Protein AF-A0A2S2QLK6-F1 (afdb_monomer)

Foldseek 3Di:
DDDDDDDDDDPDDADLVNVLVVVLVVVQVCCVVVPVDVDRLVVLVVVLVVVVVVVVVPPPDDDPDPVCVVVVVVSVVSVVVSVVSVVVSVVSSVVSVVVCCVVVPDPD

Solvent-accessible surface area (backbone atoms only — not comparable to full-atom values): 6561 Å² total; per-residue (Å²): 133,84,82,82,83,83,87,83,88,74,94,66,91,77,47,51,67,55,51,34,50,50,53,47,51,52,50,47,48,49,41,32,77,69,61,77,37,98,54,53,57,74,60,52,51,50,51,51,52,52,51,52,54,56,55,68,68,50,84,77,70,93,83,67,69,76,70,41,60,59,52,52,56,54,50,48,53,54,48,53,53,51,51,51,52,50,52,52,49,51,52,47,40,52,50,39,46,52,52,46,45,69,78,64,49,77,89,123

pLDDT: mean 79.44, std 13.55, range [40.69, 93.0]

Nearest PDB structures (foldseek):
  6u28-assembly2_D  TM=4.551E-01  e=8.017E+00  Homo sapiens

Sequence (108 aa):
MAVCDVCVHLSDIMTPQSFSSLVTTLIKYLVYEKQLIPYPYDRLKLYVKKYNELNLEKNQCDQKIKYRLASDKYFKKVSEAINSLETVFQVIIIHFIYLFQIFYGTIT

Radius of gyration: 19.68 Å; Cα contacts (8 Å, |Δi|>4): 36; chains: 1; bounding box: 37×46×54 Å

Structure (mmCIF, N/CA/C/O backbone):
data_AF-A0A2S2QLK6-F1
#
_entry.id   AF-A0A2S2QLK6-F1
#
loop_
_atom_site.group_PDB
_atom_site.id
_atom_site.type_symbol
_atom_site.label_atom_id
_atom_site.label_alt_id
_atom_site.label_comp_id
_atom_site.label_asym_id
_atom_site.label_entity_id
_atom_site.label_seq_id
_atom_site.pdbx_PDB_ins_code
_atom_site.Cartn_x
_atom_site.Cartn_y
_atom_site.Cartn_z
_atom_site.occupancy
_atom_site.B_iso_or_equiv
_atom_site.auth_seq_id
_atom_site.auth_comp_id
_atom_site.auth_asym_id
_atom_site.auth_atom_id
_atom_site.pdbx_PDB_model_num
ATOM 1 N N . MET A 1 1 ? 9.587 -28.078 -4.466 1.00 46.75 1 MET A N 1
ATOM 2 C CA . MET A 1 1 ? 8.573 -27.008 -4.588 1.00 46.75 1 MET A CA 1
ATOM 3 C C . MET A 1 1 ? 8.486 -26.652 -6.058 1.00 46.75 1 MET A C 1
ATOM 5 O O . MET A 1 1 ? 9.523 -26.343 -6.627 1.00 46.75 1 MET A O 1
ATOM 9 N N . ALA A 1 2 ? 7.319 -26.796 -6.688 1.00 56.53 2 ALA A N 1
ATOM 10 C CA . ALA A 1 2 ? 7.149 -26.410 -8.087 1.00 56.53 2 ALA A CA 1
ATOM 11 C C . ALA A 1 2 ? 7.200 -24.880 -8.186 1.00 56.53 2 ALA A C 1
ATOM 13 O O . ALA A 1 2 ? 6.495 -24.193 -7.445 1.00 56.53 2 ALA A O 1
ATOM 14 N N . VAL A 1 3 ? 8.072 -24.362 -9.047 1.00 62.72 3 VAL A N 1
ATOM 15 C CA . VAL A 1 3 ? 8.106 -22.939 -9.384 1.00 62.72 3 VAL A CA 1
ATOM 16 C C . VAL A 1 3 ? 6.859 -22.670 -10.221 1.00 62.72 3 VAL A C 1
ATOM 18 O O . VAL A 1 3 ? 6.657 -23.304 -11.253 1.00 62.72 3 VAL A O 1
ATOM 21 N N . CYS A 1 4 ? 5.969 -21.820 -9.715 1.00 72.62 4 CYS A N 1
ATOM 22 C CA . CYS A 1 4 ? 4.756 -21.434 -10.423 1.00 72.62 4 CYS A CA 1
ATOM 23 C C . CYS A 1 4 ? 5.053 -20.110 -11.127 1.00 72.62 4 CYS A C 1
ATOM 25 O O . CYS A 1 4 ? 4.911 -19.042 -10.529 1.00 72.62 4 CYS A O 1
ATOM 27 N N . ASP A 1 5 ? 5.553 -20.195 -12.358 1.00 83.12 5 ASP A N 1
ATOM 28 C CA . ASP A 1 5 ? 5.862 -19.015 -13.157 1.00 83.12 5 ASP A CA 1
ATOM 29 C C . ASP A 1 5 ? 4.570 -18.423 -13.723 1.00 83.12 5 ASP A C 1
ATOM 31 O O . ASP A 1 5 ? 3.833 -19.069 -14.470 1.00 83.12 5 ASP A O 1
ATOM 35 N N . VAL A 1 6 ? 4.289 -17.173 -13.356 1.00 80.81 6 VAL A N 1
ATOM 36 C CA . VAL A 1 6 ? 3.167 -16.399 -13.894 1.00 80.81 6 VAL A CA 1
ATOM 37 C C . VAL A 1 6 ? 3.734 -15.387 -14.882 1.00 80.81 6 VAL A C 1
ATOM 39 O O . VAL A 1 6 ? 4.371 -14.413 -14.484 1.00 80.81 6 VAL A O 1
ATOM 42 N N . CYS A 1 7 ? 3.517 -15.621 -16.177 1.00 83.56 7 CYS A N 1
ATOM 43 C CA . CYS A 1 7 ? 3.943 -14.705 -17.231 1.00 83.56 7 CYS A CA 1
ATOM 44 C C . CYS A 1 7 ? 2.796 -13.756 -17.598 1.00 83.56 7 CYS A C 1
ATOM 46 O O . CYS A 1 7 ? 1.690 -14.201 -17.904 1.00 83.56 7 CYS A O 1
ATOM 48 N N . VAL A 1 8 ? 3.059 -12.448 -17.571 1.00 81.81 8 VAL A N 1
ATOM 49 C CA . VAL A 1 8 ? 2.099 -11.412 -17.973 1.00 81.81 8 VAL A CA 1
ATOM 50 C C . VAL A 1 8 ? 2.671 -10.679 -19.178 1.00 81.81 8 VAL A C 1
ATOM 52 O O . VAL A 1 8 ? 3.746 -10.087 -19.098 1.00 81.81 8 VAL A O 1
ATOM 55 N N . HIS A 1 9 ? 1.957 -10.725 -20.300 1.00 84.25 9 HIS A N 1
ATOM 56 C CA . HIS A 1 9 ? 2.292 -9.951 -21.490 1.00 84.25 9 HIS A CA 1
ATOM 57 C C . HIS A 1 9 ? 1.507 -8.648 -21.494 1.00 84.25 9 HIS A C 1
ATOM 59 O O . HIS A 1 9 ? 0.292 -8.637 -21.307 1.00 84.25 9 HIS A O 1
ATOM 65 N N . LEU A 1 10 ? 2.229 -7.550 -21.685 1.00 80.81 10 LEU A N 1
ATOM 66 C CA . LEU A 1 10 ? 1.681 -6.205 -21.706 1.00 80.81 10 LEU A CA 1
ATOM 67 C C . LEU A 1 10 ? 1.805 -5.683 -23.135 1.00 80.81 10 LEU A C 1
ATOM 69 O O . LEU A 1 10 ? 2.899 -5.673 -23.694 1.00 80.81 10 LEU A O 1
ATOM 73 N N . SER A 1 11 ? 0.677 -5.290 -23.721 1.00 81.38 11 SER A N 1
ATOM 74 C CA . SER A 1 11 ? 0.615 -4.781 -25.097 1.00 81.38 11 SER A CA 1
ATOM 75 C C . SER A 1 11 ? 0.957 -3.290 -25.196 1.00 81.38 11 SER A C 1
ATOM 77 O O . SER A 1 11 ? 1.291 -2.813 -26.276 1.00 81.38 11 SER A O 1
ATOM 79 N N . ASP A 1 12 ? 0.882 -2.568 -24.074 1.00 82.81 12 ASP A N 1
ATOM 80 C CA . ASP A 1 12 ? 1.038 -1.114 -23.998 1.00 82.81 12 ASP A CA 1
ATOM 81 C C . ASP A 1 12 ? 2.394 -0.689 -23.419 1.00 82.81 12 ASP A C 1
ATOM 83 O O . ASP A 1 12 ? 3.033 -1.415 -22.651 1.00 82.81 12 ASP A O 1
ATOM 87 N N . ILE A 1 13 ? 2.806 0.544 -23.739 1.00 81.75 13 ILE A N 1
ATOM 88 C CA . ILE A 1 13 ? 4.010 1.165 -23.175 1.00 81.75 13 ILE A CA 1
ATOM 89 C C . ILE A 1 13 ? 3.813 1.378 -21.674 1.00 81.75 13 ILE A C 1
ATOM 91 O O . ILE A 1 13 ? 2.913 2.091 -21.226 1.00 81.75 13 ILE A O 1
ATOM 95 N N . MET A 1 14 ? 4.709 0.797 -20.886 1.00 82.69 14 MET A N 1
ATOM 96 C CA . MET A 1 14 ? 4.696 0.942 -19.439 1.00 82.69 14 MET A CA 1
ATOM 97 C C . MET A 1 14 ? 5.525 2.147 -19.000 1.00 82.69 14 MET A C 1
ATOM 99 O O . MET A 1 14 ? 6.735 2.209 -19.215 1.00 82.69 14 MET A O 1
ATOM 103 N N . THR A 1 15 ? 4.869 3.096 -18.334 1.00 85.25 15 THR A N 1
ATOM 104 C CA . THR A 1 15 ? 5.542 4.227 -17.685 1.00 85.25 15 THR A CA 1
ATOM 105 C C . THR A 1 15 ? 6.0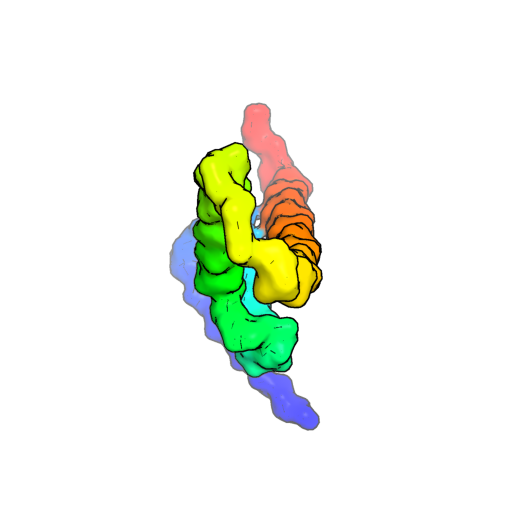79 3.821 -16.304 1.00 85.25 15 THR A C 1
ATOM 107 O O . THR A 1 15 ? 5.568 2.868 -15.704 1.00 85.25 15 THR A O 1
ATOM 110 N N . PRO A 1 16 ? 7.049 4.559 -15.729 1.00 85.38 16 PRO A N 1
ATOM 111 C CA . PRO A 1 16 ? 7.498 4.333 -14.349 1.00 85.38 16 PRO A CA 1
ATOM 112 C C . PRO A 1 16 ? 6.349 4.368 -13.332 1.00 85.38 16 PRO A C 1
ATOM 114 O O . PRO A 1 16 ? 6.319 3.598 -12.368 1.00 85.38 16 PRO A O 1
ATOM 117 N N . GLN A 1 17 ? 5.360 5.232 -13.571 1.00 86.69 17 GLN A N 1
ATOM 118 C CA . GLN A 1 17 ? 4.167 5.324 -12.738 1.00 86.69 17 GLN A CA 1
ATOM 119 C C . GLN A 1 17 ? 3.295 4.066 -12.857 1.00 86.69 17 GLN A C 1
ATOM 121 O O . GLN A 1 17 ? 2.846 3.532 -11.844 1.00 86.69 17 GLN A O 1
ATOM 126 N N . SER A 1 18 ? 3.099 3.545 -14.071 1.00 88.50 18 SER A N 1
ATOM 127 C CA . SER A 1 18 ? 2.345 2.305 -14.294 1.00 88.50 18 SER A CA 1
ATOM 128 C C . SER A 1 18 ? 3.028 1.102 -13.633 1.00 88.50 18 SER A C 1
ATOM 130 O O . SER A 1 18 ? 2.370 0.334 -12.931 1.00 88.50 18 SER A O 1
ATOM 132 N N . PHE A 1 19 ? 4.353 0.973 -13.774 1.00 87.50 19 PHE A N 1
ATOM 133 C CA . PHE A 1 19 ? 5.126 -0.104 -13.143 1.00 87.50 19 PHE A CA 1
ATOM 134 C C . PHE A 1 19 ? 5.082 -0.046 -11.618 1.00 87.50 19 PHE A C 1
ATOM 136 O O . PHE A 1 19 ? 4.785 -1.048 -10.965 1.00 87.50 19 PHE A O 1
ATOM 143 N N . SER A 1 20 ? 5.343 1.125 -11.037 1.00 89.25 20 SER A N 1
ATOM 144 C CA . SER A 1 20 ? 5.297 1.295 -9.583 1.00 89.25 20 SER A CA 1
ATOM 145 C C . SER A 1 20 ? 3.899 1.030 -9.022 1.00 89.25 20 SER A C 1
ATOM 147 O O . SER A 1 20 ? 3.776 0.398 -7.972 1.00 89.25 20 SER A O 1
ATOM 149 N N . SER A 1 21 ? 2.843 1.420 -9.742 1.00 90.88 21 SER A N 1
ATOM 150 C CA . SER A 1 21 ? 1.455 1.108 -9.385 1.00 90.88 21 SER A CA 1
ATOM 151 C C . SER A 1 21 ? 1.166 -0.397 -9.420 1.00 90.88 21 SER A C 1
ATOM 153 O O . SER A 1 21 ? 0.570 -0.933 -8.480 1.00 90.88 21 SER A O 1
ATOM 155 N N . LEU A 1 22 ? 1.646 -1.106 -10.447 1.00 90.12 22 LEU A N 1
ATOM 156 C CA . LEU A 1 22 ? 1.487 -2.557 -10.576 1.00 90.12 22 LEU A CA 1
ATOM 157 C C . LEU A 1 22 ? 2.192 -3.301 -9.436 1.00 90.12 22 LEU A C 1
ATOM 159 O O . LEU A 1 22 ? 1.572 -4.115 -8.753 1.00 90.12 22 LEU A O 1
ATOM 163 N N . VAL A 1 23 ? 3.456 -2.963 -9.166 1.00 91.06 23 VAL A N 1
ATOM 164 C CA . VAL A 1 23 ? 4.236 -3.557 -8.067 1.00 91.06 23 VAL A CA 1
ATOM 165 C C . VAL A 1 23 ? 3.591 -3.256 -6.714 1.00 91.06 23 VAL A C 1
ATOM 167 O O . VAL A 1 23 ? 3.426 -4.152 -5.889 1.00 91.06 23 VAL A O 1
ATOM 170 N N . THR A 1 24 ? 3.157 -2.015 -6.493 1.00 92.44 24 THR A N 1
ATOM 171 C CA . THR A 1 24 ? 2.470 -1.618 -5.256 1.00 92.44 24 THR A CA 1
ATOM 172 C C . THR A 1 24 ? 1.172 -2.402 -5.064 1.00 92.44 24 THR A C 1
ATOM 174 O O . THR A 1 24 ? 0.893 -2.878 -3.965 1.00 92.44 24 THR A O 1
ATOM 177 N N . THR A 1 25 ? 0.389 -2.587 -6.128 1.00 92.50 25 THR A N 1
ATOM 178 C CA . THR A 1 25 ? -0.857 -3.368 -6.094 1.00 92.50 25 THR A CA 1
ATOM 179 C C . THR A 1 25 ? -0.587 -4.834 -5.773 1.00 92.50 25 THR A C 1
ATOM 181 O O . THR A 1 25 ? -1.269 -5.409 -4.924 1.00 92.50 25 THR A O 1
ATOM 184 N N . LEU A 1 26 ? 0.455 -5.418 -6.372 1.00 92.00 26 LEU A N 1
ATOM 185 C CA . LEU A 1 26 ? 0.882 -6.782 -6.076 1.00 92.00 26 LEU A CA 1
ATOM 186 C C . LEU A 1 26 ? 1.269 -6.935 -4.600 1.00 92.00 26 LEU A C 1
ATOM 188 O O . LEU A 1 26 ? 0.817 -7.864 -3.937 1.00 92.00 26 LEU A O 1
ATOM 192 N N . ILE A 1 27 ? 2.057 -6.003 -4.055 1.00 92.38 27 ILE A N 1
ATOM 193 C CA . ILE A 1 27 ? 2.462 -6.041 -2.645 1.00 92.38 27 ILE A CA 1
ATOM 194 C C . ILE A 1 27 ? 1.239 -5.918 -1.730 1.00 92.38 27 ILE A C 1
ATOM 196 O O . ILE A 1 27 ? 1.098 -6.718 -0.809 1.00 92.38 27 ILE A O 1
ATOM 200 N N . LYS A 1 28 ? 0.321 -4.973 -1.989 1.00 92.69 28 LYS A N 1
ATOM 201 C CA . LYS A 1 28 ? -0.929 -4.837 -1.217 1.00 92.69 28 LYS A CA 1
ATOM 202 C C . LYS A 1 28 ? -1.717 -6.148 -1.185 1.00 92.69 28 LYS A C 1
ATOM 204 O O . LYS A 1 28 ? -2.191 -6.546 -0.121 1.00 92.69 28 LYS A O 1
ATOM 209 N N . TYR A 1 29 ? -1.841 -6.804 -2.337 1.00 92.31 29 TYR A N 1
ATOM 210 C CA . TYR A 1 29 ? -2.526 -8.085 -2.465 1.00 92.31 29 TYR A CA 1
ATOM 211 C C . TYR A 1 29 ? -1.812 -9.188 -1.677 1.00 92.31 29 TYR A C 1
ATOM 213 O O . TYR A 1 29 ? -2.435 -9.851 -0.856 1.00 92.31 29 TYR A O 1
ATOM 221 N N . LEU A 1 30 ? -0.495 -9.334 -1.844 1.00 91.38 30 LEU A N 1
ATOM 222 C CA . LEU A 1 30 ? 0.296 -10.356 -1.153 1.00 91.38 30 LEU A CA 1
ATOM 223 C C . LEU A 1 30 ? 0.262 -10.197 0.368 1.00 91.38 30 LEU A C 1
ATOM 225 O O . LEU A 1 30 ? 0.130 -11.184 1.085 1.00 91.38 30 LEU A O 1
ATOM 229 N N . VAL A 1 31 ? 0.364 -8.966 0.868 1.00 90.94 31 VAL A N 1
ATOM 230 C CA . VAL A 1 31 ? 0.314 -8.676 2.308 1.00 90.94 31 VAL A CA 1
ATOM 231 C C . VAL A 1 31 ? -1.053 -9.060 2.891 1.00 90.94 31 VAL A C 1
ATOM 233 O O . VAL A 1 31 ? -1.117 -9.575 4.008 1.00 90.94 31 VAL A O 1
ATOM 236 N N . T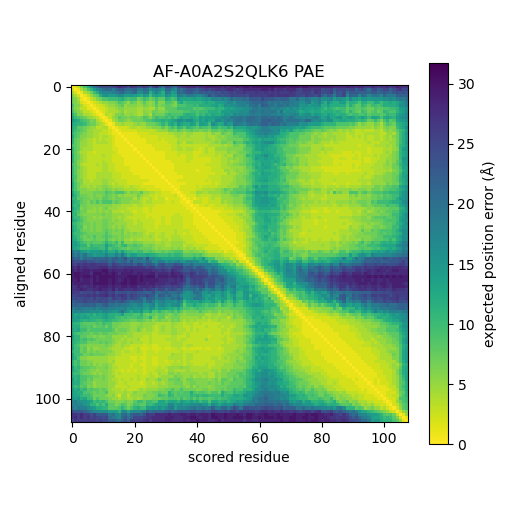YR A 1 32 ? -2.135 -8.872 2.130 1.00 91.75 32 TYR A N 1
ATOM 237 C CA . TYR A 1 32 ? -3.472 -9.316 2.521 1.00 91.75 32 TYR A CA 1
ATOM 238 C C . TYR A 1 32 ? -3.631 -10.843 2.452 1.00 91.75 32 TYR A C 1
ATOM 240 O O . TYR A 1 32 ? -3.997 -11.459 3.449 1.00 91.75 32 TYR A O 1
ATOM 248 N N . GLU A 1 33 ? -3.287 -11.465 1.323 1.00 93.00 33 GLU A N 1
ATOM 249 C CA . GLU A 1 33 ? -3.395 -12.918 1.110 1.00 93.00 33 GLU A CA 1
ATOM 250 C C . GLU A 1 33 ? -2.565 -13.727 2.111 1.00 93.00 33 GLU A C 1
ATOM 252 O O . GLU A 1 33 ? -2.987 -14.776 2.593 1.00 93.00 33 GLU A O 1
ATOM 257 N N . LYS A 1 34 ? -1.379 -13.230 2.474 1.00 92.12 34 LYS A N 1
ATOM 258 C CA . LYS A 1 34 ? -0.517 -13.848 3.492 1.00 92.12 34 LYS A CA 1
ATOM 259 C C . LYS A 1 34 ? -0.965 -13.559 4.926 1.00 92.12 34 LYS A C 1
ATOM 261 O O . LYS A 1 34 ? -0.243 -13.914 5.852 1.00 92.12 34 LYS A O 1
ATOM 266 N N . GLN A 1 35 ? -2.125 -12.927 5.117 1.00 87.19 35 GLN A N 1
ATOM 267 C CA . GLN A 1 35 ? -2.703 -12.587 6.420 1.00 87.19 35 GLN A CA 1
ATOM 268 C C . GLN A 1 35 ? -1.778 -11.732 7.303 1.00 87.19 35 GLN A C 1
ATOM 270 O O . GLN A 1 35 ? -1.909 -11.721 8.526 1.00 87.19 35 GLN A O 1
ATOM 275 N N . LEU A 1 36 ? -0.854 -10.976 6.697 1.00 86.25 36 LEU A N 1
ATOM 276 C CA . LEU A 1 36 ? -0.003 -10.031 7.431 1.00 86.25 36 LEU A CA 1
ATOM 277 C C . LEU A 1 36 ? -0.813 -8.820 7.912 1.00 86.25 36 LEU A C 1
ATOM 279 O O . LEU A 1 36 ? -0.433 -8.155 8.875 1.00 86.25 36 LEU A O 1
ATOM 283 N N . ILE A 1 37 ? -1.939 -8.546 7.248 1.00 86.38 37 ILE A N 1
ATOM 284 C CA . ILE A 1 37 ? -2.929 -7.548 7.645 1.00 86.38 37 ILE A CA 1
ATOM 285 C C . ILE A 1 37 ? -4.335 -8.167 7.676 1.00 86.38 37 ILE A C 1
ATOM 287 O O . ILE A 1 37 ? -4.652 -9.021 6.849 1.00 86.38 37 ILE A O 1
ATOM 291 N N . PRO A 1 38 ? -5.213 -7.723 8.593 1.00 84.50 38 PRO A N 1
ATOM 292 C CA . PRO A 1 38 ? -6.540 -8.321 8.776 1.00 84.50 38 PRO A CA 1
ATOM 293 C C . PRO A 1 38 ? -7.560 -7.929 7.695 1.00 84.50 38 PRO A C 1
ATOM 295 O O . PRO A 1 38 ? -8.591 -8.579 7.550 1.00 84.50 38 PRO A O 1
ATOM 298 N N . TYR A 1 39 ? -7.307 -6.851 6.951 1.00 87.69 39 TYR A N 1
ATOM 299 C CA . TYR A 1 39 ? -8.197 -6.329 5.914 1.00 87.69 39 TYR A CA 1
ATOM 300 C C . TYR A 1 39 ? -7.376 -5.784 4.744 1.00 87.69 39 TYR A C 1
ATOM 302 O O . TYR A 1 39 ? -6.217 -5.423 4.953 1.00 87.69 39 TYR A O 1
ATOM 310 N N . PRO A 1 40 ? -7.970 -5.639 3.545 1.00 90.75 40 PRO A N 1
ATOM 311 C CA . PRO A 1 40 ? -7.291 -5.020 2.415 1.00 90.75 40 PRO A CA 1
ATOM 312 C C . PRO A 1 40 ? -6.739 -3.638 2.774 1.00 90.75 40 PRO A C 1
ATOM 314 O O . PRO A 1 40 ? -7.401 -2.855 3.466 1.00 90.75 40 PRO A O 1
ATOM 317 N N . TYR A 1 41 ? -5.544 -3.330 2.269 1.00 90.25 41 TYR A N 1
ATOM 318 C CA . TYR A 1 41 ? -4.825 -2.091 2.570 1.00 90.25 41 TYR A CA 1
ATOM 319 C C . TYR A 1 41 ? -5.697 -0.835 2.388 1.00 90.25 41 TYR A C 1
ATOM 321 O O . TYR A 1 41 ? -5.747 0.012 3.279 1.00 90.25 41 TYR A O 1
ATOM 329 N N . ASP A 1 42 ? -6.446 -0.730 1.284 1.00 89.44 42 ASP A N 1
ATOM 330 C CA . ASP A 1 42 ? -7.245 0.470 0.994 1.00 89.44 42 ASP A CA 1
ATOM 331 C C . ASP A 1 42 ? -8.379 0.674 2.018 1.00 89.44 42 ASP A C 1
ATOM 333 O O . ASP A 1 42 ? -8.705 1.804 2.386 1.00 89.44 42 ASP A O 1
ATOM 337 N N . ARG A 1 43 ? -8.928 -0.421 2.565 1.00 89.00 43 ARG A N 1
ATOM 338 C CA . ARG A 1 43 ? -9.940 -0.376 3.630 1.00 89.00 43 ARG A CA 1
ATOM 339 C C . ARG A 1 43 ? -9.328 0.065 4.961 1.00 89.00 43 ARG A C 1
ATOM 341 O O . ARG A 1 43 ? -9.912 0.899 5.649 1.00 89.00 43 ARG A O 1
ATOM 348 N N . LEU A 1 44 ? -8.150 -0.453 5.310 1.00 87.50 44 LEU A N 1
ATOM 349 C CA . LEU A 1 44 ? -7.421 -0.030 6.511 1.00 87.50 44 LEU A CA 1
ATOM 350 C C . LEU A 1 44 ? -7.063 1.457 6.457 1.00 87.50 44 LEU A C 1
ATOM 352 O O . LEU A 1 44 ? -7.274 2.178 7.433 1.00 87.50 44 LEU A O 1
ATOM 356 N N . LYS A 1 45 ? -6.600 1.933 5.298 1.00 89.19 45 LYS A N 1
ATOM 357 C CA . LYS A 1 45 ? -6.300 3.349 5.068 1.00 89.19 45 LYS A CA 1
ATOM 358 C C . LYS A 1 45 ? -7.538 4.227 5.256 1.00 89.19 45 LYS A C 1
ATOM 360 O O . LYS A 1 45 ? -7.461 5.267 5.908 1.00 89.19 45 LYS A O 1
ATOM 365 N N . LEU A 1 46 ? -8.693 3.784 4.759 1.00 89.19 46 LEU A N 1
ATOM 366 C CA . LEU A 1 46 ? -9.964 4.481 4.951 1.00 89.19 46 LEU A CA 1
ATOM 367 C C . LEU A 1 46 ? -10.372 4.549 6.431 1.00 89.19 46 LEU A C 1
ATOM 369 O O . LEU A 1 46 ? -10.830 5.595 6.890 1.00 89.19 46 LEU A O 1
ATOM 373 N N . TYR A 1 47 ? -10.168 3.476 7.200 1.00 85.31 47 TYR A N 1
ATOM 374 C CA . TYR A 1 47 ? -10.446 3.479 8.639 1.00 85.31 47 TYR A CA 1
ATOM 375 C C . TYR A 1 47 ? -9.535 4.423 9.418 1.00 85.31 47 TYR A C 1
ATOM 377 O O . TYR A 1 47 ? -10.028 5.145 10.283 1.00 85.31 47 TYR A O 1
ATOM 385 N N . VAL A 1 48 ? -8.240 4.462 9.098 1.00 85.50 48 VAL A N 1
ATOM 386 C CA . VAL A 1 48 ? -7.310 5.416 9.721 1.00 85.50 48 VAL A CA 1
ATOM 387 C C . VAL A 1 48 ? -7.694 6.853 9.378 1.00 85.50 48 VAL A C 1
ATOM 389 O O . VAL A 1 48 ? -7.760 7.693 10.273 1.00 85.50 48 VAL A O 1
ATOM 392 N N . LYS A 1 49 ? -8.046 7.132 8.117 1.00 86.62 49 LYS A N 1
ATOM 393 C CA . LYS A 1 49 ? -8.508 8.461 7.698 1.00 86.62 49 LYS A CA 1
ATOM 394 C C . LYS A 1 49 ? -9.753 8.900 8.477 1.00 86.62 49 LYS A C 1
ATOM 396 O O . LYS A 1 49 ? -9.742 9.956 9.101 1.00 86.62 49 LYS A O 1
ATOM 401 N N . LYS A 1 50 ? -10.780 8.046 8.521 1.00 85.81 50 LYS A N 1
ATOM 402 C CA . LYS A 1 50 ? -12.032 8.320 9.241 1.00 85.81 50 LYS A CA 1
ATOM 403 C C . LYS A 1 50 ? -11.813 8.496 10.745 1.00 85.81 50 LYS A C 1
ATOM 405 O O . LYS A 1 50 ? -12.460 9.321 11.379 1.00 85.81 50 LYS A O 1
ATOM 410 N N . TYR A 1 51 ? -10.902 7.724 11.335 1.00 82.44 51 TYR A N 1
ATOM 411 C CA . TYR A 1 51 ? -10.543 7.862 12.744 1.00 82.44 51 TYR A CA 1
ATOM 412 C C . TYR A 1 51 ? -9.863 9.207 13.043 1.00 82.44 51 TYR A C 1
ATOM 414 O O . TYR A 1 51 ? -10.158 9.824 14.068 1.00 82.44 51 TYR A O 1
ATOM 422 N N . ASN A 1 52 ? -8.992 9.684 12.151 1.00 82.62 52 ASN A N 1
ATOM 423 C CA . ASN A 1 52 ? -8.348 10.990 12.293 1.00 82.62 52 ASN A CA 1
ATOM 424 C C . ASN A 1 52 ? -9.367 12.135 12.179 1.00 82.62 52 ASN A C 1
ATOM 426 O O . ASN A 1 52 ? -9.358 13.032 13.018 1.00 82.62 52 ASN A O 1
ATOM 430 N N . GLU A 1 53 ? -10.288 12.061 11.214 1.00 83.56 53 GLU A N 1
ATOM 431 C CA . GLU A 1 53 ? -11.394 13.021 11.051 1.00 83.56 53 GLU A CA 1
ATOM 432 C C . GLU A 1 53 ? -12.262 13.095 12.321 1.00 83.56 53 GLU A C 1
ATOM 434 O O . GLU A 1 53 ? -12.449 14.164 12.898 1.00 83.56 53 GLU A O 1
ATOM 439 N N . LEU A 1 54 ? -12.693 11.943 12.848 1.00 79.19 54 LEU A N 1
ATOM 440 C CA . LEU A 1 54 ? -13.527 11.876 14.054 1.00 79.19 54 LEU A CA 1
ATOM 441 C C . LEU A 1 54 ? -12.825 12.365 15.330 1.00 79.19 54 LEU A C 1
ATOM 443 O O . LEU A 1 54 ? -13.501 12.751 16.285 1.00 79.19 54 LEU A O 1
ATOM 447 N N . ASN A 1 55 ? -11.494 12.295 15.408 1.00 71.44 55 ASN A N 1
ATOM 448 C CA . ASN A 1 55 ? -10.753 12.825 16.556 1.00 71.44 55 ASN A CA 1
ATOM 449 C C . ASN A 1 55 ? -10.490 14.326 16.455 1.00 71.44 55 ASN A C 1
ATOM 451 O O . ASN A 1 55 ? -10.446 14.975 17.496 1.00 71.44 55 ASN A O 1
ATOM 455 N N . LEU A 1 56 ? -10.385 14.877 15.243 1.00 66.19 56 LEU A N 1
ATOM 456 C CA . LEU A 1 56 ? -10.335 16.324 15.028 1.00 66.19 56 LEU A CA 1
ATOM 457 C C . LEU A 1 56 ? -11.650 16.997 15.453 1.00 66.19 56 LEU A C 1
ATOM 459 O O . LEU A 1 56 ? -11.623 18.041 16.099 1.00 66.19 56 LEU A O 1
ATOM 463 N N . GLU A 1 57 ? -12.793 16.365 15.172 1.00 62.00 57 GLU A N 1
ATOM 464 C CA . GLU A 1 57 ? -14.123 16.884 15.533 1.00 62.00 57 GLU A CA 1
ATOM 465 C C . GLU A 1 57 ? -14.458 16.748 17.033 1.00 62.00 57 GLU A C 1
ATOM 467 O O . GLU A 1 57 ? -15.235 17.526 17.583 1.00 62.00 57 GLU A O 1
ATOM 472 N N . LYS A 1 58 ? -13.867 15.775 17.741 1.00 56.56 58 LYS A N 1
ATOM 473 C CA . LYS A 1 58 ? -14.221 15.431 19.135 1.00 56.56 58 LYS A CA 1
ATOM 474 C C . LYS A 1 58 ? -13.566 16.278 20.230 1.00 56.56 58 LYS A C 1
ATOM 476 O O . LYS A 1 58 ? -13.741 15.950 21.404 1.00 56.56 58 LYS A O 1
ATOM 481 N N . ASN A 1 59 ? -12.890 17.375 19.902 1.00 53.69 59 ASN A N 1
ATOM 482 C CA . ASN A 1 59 ? -12.379 18.326 20.902 1.00 53.69 59 ASN A CA 1
ATOM 483 C C . ASN A 1 59 ? -13.487 19.110 21.653 1.00 53.69 59 ASN A C 1
ATOM 485 O O . ASN A 1 59 ? -13.174 20.056 22.366 1.00 53.69 59 ASN A O 1
ATOM 489 N N . GLN A 1 60 ? -14.771 18.736 21.523 1.00 51.91 60 GLN A N 1
ATOM 490 C CA . GLN A 1 60 ? -15.904 19.453 22.130 1.00 51.91 60 GLN A CA 1
ATOM 491 C C . GLN A 1 60 ? -16.771 18.664 23.129 1.00 51.91 60 GLN A C 1
ATOM 493 O O . GLN A 1 60 ? -17.684 19.258 23.695 1.00 51.91 60 GLN A O 1
ATOM 498 N N . CYS A 1 61 ? -16.549 17.370 23.403 1.00 51.34 61 CYS A N 1
ATOM 499 C CA . CYS A 1 61 ? -17.408 16.689 24.387 1.00 51.34 61 CYS A CA 1
ATOM 500 C C . CY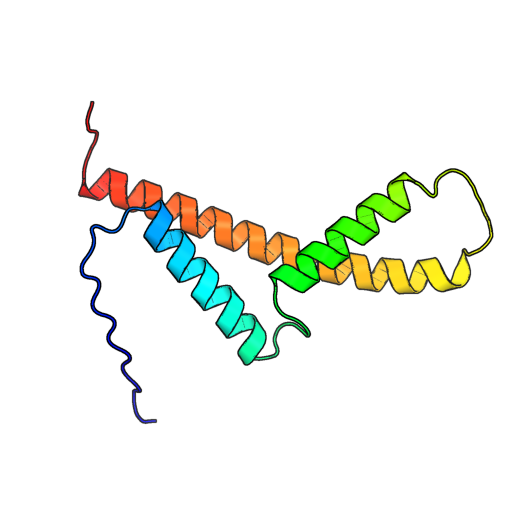S A 1 61 ? -16.731 15.517 25.116 1.00 51.34 61 CYS A C 1
ATOM 502 O O . CYS A 1 61 ? -16.560 14.417 24.578 1.00 51.34 61 CYS A O 1
ATOM 504 N N . ASP A 1 62 ? -16.364 15.778 26.370 1.00 60.28 62 ASP A N 1
ATOM 505 C CA . ASP A 1 62 ? -15.874 14.820 27.356 1.00 60.28 62 ASP A CA 1
ATOM 506 C C . ASP A 1 62 ? -16.999 13.904 27.839 1.00 60.28 62 ASP A C 1
ATOM 508 O O . ASP A 1 62 ? -17.924 14.384 28.483 1.00 60.28 62 ASP A O 1
ATOM 512 N N . GLN A 1 63 ? -16.906 12.589 27.574 1.00 53.00 63 GLN A N 1
ATOM 513 C CA . GLN A 1 63 ? -17.541 11.546 28.416 1.00 53.00 63 GLN A CA 1
ATOM 51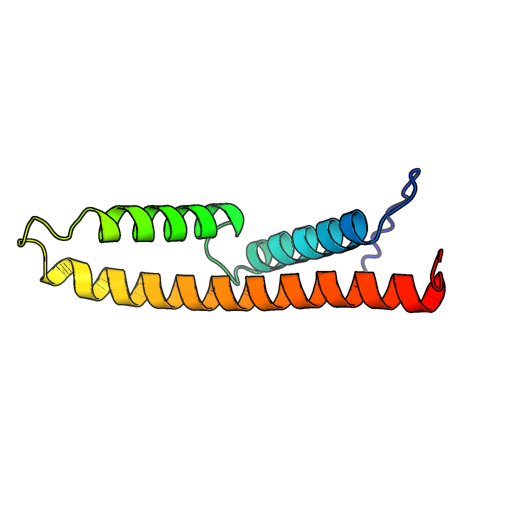4 C C . GLN A 1 63 ? -17.216 10.075 28.059 1.00 53.00 63 GLN A C 1
ATOM 516 O O . GLN A 1 63 ? -17.729 9.161 28.700 1.00 53.00 63 GLN A O 1
ATOM 521 N N . LYS A 1 64 ? -16.326 9.771 27.100 1.00 54.19 64 LYS A N 1
ATOM 522 C CA . LYS A 1 64 ? -15.937 8.375 26.767 1.00 54.19 64 LYS A CA 1
ATOM 523 C C . LYS A 1 64 ? -14.429 8.132 26.883 1.00 54.19 64 LYS A C 1
ATOM 525 O O . LYS A 1 64 ? -13.775 7.842 25.891 1.00 54.19 64 LYS A O 1
ATOM 530 N N . ILE A 1 65 ? -13.863 8.247 28.086 1.00 57.75 65 ILE A N 1
ATOM 531 C CA . ILE A 1 65 ? -12.400 8.202 28.302 1.00 57.75 65 ILE A CA 1
ATOM 532 C C . ILE A 1 65 ? -11.846 6.759 28.380 1.00 57.75 65 ILE A C 1
ATOM 534 O O . ILE A 1 65 ? -10.780 6.477 27.838 1.00 57.75 65 ILE A O 1
ATOM 538 N N . LYS A 1 66 ? -12.575 5.797 28.974 1.00 52.34 66 LYS A N 1
ATOM 539 C CA . L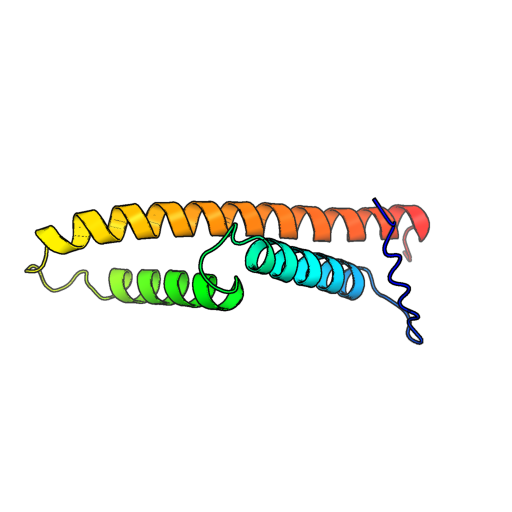YS A 1 66 ? -12.046 4.432 29.221 1.00 52.34 66 LYS A CA 1
ATOM 540 C C . LYS A 1 66 ? -11.972 3.523 27.982 1.00 52.34 66 LYS A C 1
ATOM 542 O O . LYS A 1 66 ? -10.979 2.826 27.810 1.00 52.34 66 LYS A O 1
ATOM 547 N N . TYR A 1 67 ? -12.983 3.543 27.108 1.00 52.25 67 TYR A N 1
ATOM 548 C CA . TYR A 1 67 ? -12.975 2.760 25.857 1.00 52.25 67 TYR A CA 1
ATOM 549 C C . TYR A 1 67 ? -12.076 3.377 24.771 1.00 52.25 67 TYR A C 1
ATOM 551 O O . TYR A 1 67 ? -11.583 2.647 23.915 1.00 52.25 67 TYR A O 1
ATOM 559 N N . ARG A 1 68 ? -11.820 4.695 24.846 1.00 58.06 68 ARG A N 1
ATOM 560 C CA . ARG A 1 68 ? -10.903 5.424 23.954 1.00 58.06 68 ARG A CA 1
ATOM 561 C C . ARG A 1 68 ? -9.470 4.914 24.080 1.00 58.06 68 ARG A C 1
ATOM 563 O O . ARG A 1 68 ? -8.872 4.512 23.100 1.00 58.06 68 ARG A O 1
ATOM 570 N N . LEU A 1 69 ? -8.938 4.809 25.297 1.00 55.91 69 LEU A N 1
ATOM 571 C CA . LEU A 1 69 ? -7.525 4.454 25.508 1.00 55.91 69 LEU A CA 1
ATOM 572 C C . LEU A 1 69 ? -7.115 3.113 24.871 1.00 55.91 69 L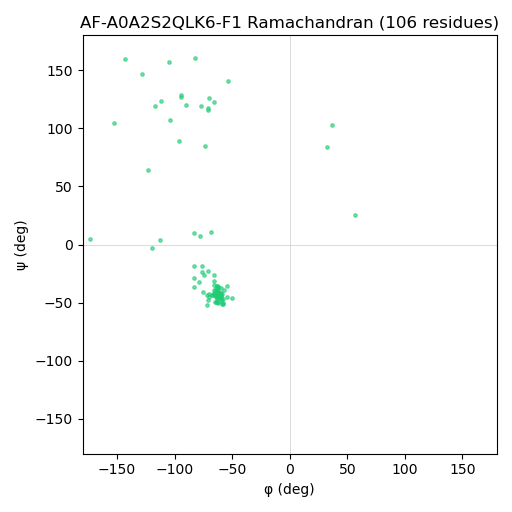EU A C 1
ATOM 574 O O . LEU A 1 69 ? -6.022 2.994 24.315 1.00 55.91 69 LEU A O 1
ATOM 578 N N . ALA A 1 70 ? -7.991 2.104 24.928 1.00 60.78 70 ALA A N 1
ATOM 579 C CA . ALA A 1 70 ? -7.740 0.818 24.282 1.00 60.78 70 ALA A CA 1
ATOM 580 C C . ALA A 1 70 ? -7.824 0.935 22.754 1.00 60.78 70 ALA A C 1
ATOM 582 O O . ALA A 1 70 ? -6.906 0.482 22.069 1.00 60.78 70 ALA A O 1
ATOM 583 N N . SER A 1 71 ? -8.871 1.579 22.218 1.00 65.44 71 SER A N 1
ATOM 584 C CA . SER A 1 71 ? -9.000 1.790 20.772 1.00 65.44 71 SER A CA 1
ATOM 585 C C . SER A 1 71 ? -7.825 2.582 20.209 1.00 65.44 71 SER A C 1
ATOM 587 O O . SER A 1 71 ? -7.265 2.185 19.195 1.00 65.44 71 SER A O 1
ATOM 589 N N . ASP A 1 72 ? -7.384 3.626 20.902 1.00 71.81 72 ASP A N 1
ATOM 590 C CA . ASP A 1 72 ? -6.325 4.527 20.455 1.00 71.81 72 ASP A CA 1
ATOM 591 C C . ASP A 1 72 ? -4.987 3.785 20.332 1.00 71.81 72 ASP A C 1
ATOM 593 O O . ASP A 1 72 ? -4.249 3.985 19.368 1.00 71.81 72 ASP A O 1
ATOM 597 N N . LYS A 1 73 ? -4.695 2.850 21.249 1.00 75.62 73 LYS A N 1
ATOM 598 C CA . LYS A 1 73 ? -3.497 1.998 21.179 1.00 75.62 73 LYS A CA 1
ATOM 599 C C . LYS A 1 73 ? -3.520 1.065 19.964 1.00 75.62 73 LYS A C 1
ATOM 601 O O . LYS A 1 73 ? -2.492 0.903 19.306 1.00 75.62 73 LYS A O 1
ATOM 606 N N . TYR A 1 74 ? -4.662 0.443 19.666 1.00 76.12 74 TYR A N 1
ATOM 607 C CA . TYR A 1 74 ? -4.798 -0.434 18.497 1.00 76.12 74 TYR A CA 1
ATOM 608 C C . TYR A 1 74 ? -4.767 0.362 17.187 1.00 76.12 74 TYR A C 1
ATOM 610 O O . TYR A 1 74 ? -4.056 -0.024 16.261 1.00 76.12 74 TYR A O 1
ATOM 618 N N . PHE A 1 75 ? -5.452 1.506 17.132 1.00 79.69 75 PHE A N 1
ATOM 619 C CA . PHE A 1 75 ? -5.425 2.408 15.981 1.00 79.69 75 PHE A CA 1
ATOM 620 C C . PHE A 1 75 ? -4.026 2.957 15.716 1.00 79.69 75 PHE A C 1
ATOM 622 O O . PHE A 1 75 ? -3.604 2.984 14.563 1.00 79.69 75 PHE A O 1
ATOM 629 N N . LYS A 1 76 ? -3.275 3.327 16.760 1.00 83.62 76 LYS A N 1
ATOM 630 C CA . LYS A 1 76 ? -1.895 3.799 16.616 1.00 83.62 76 LYS A CA 1
ATOM 631 C C . LYS A 1 76 ? -1.001 2.744 15.966 1.00 83.62 76 LYS A C 1
ATOM 633 O O . LYS A 1 76 ? -0.325 3.055 14.994 1.00 83.62 76 LYS A O 1
ATOM 638 N N . LYS A 1 77 ? -1.067 1.489 16.424 1.00 83.94 77 LYS A N 1
ATOM 639 C CA . LYS A 1 77 ? -0.304 0.385 15.815 1.00 83.94 77 LYS A CA 1
ATOM 640 C C . LYS A 1 77 ? -0.670 0.150 14.350 1.00 83.94 77 LYS A C 1
ATOM 642 O O . LYS A 1 77 ? 0.210 -0.055 13.522 1.00 83.94 77 LYS A O 1
ATOM 647 N N . VAL A 1 78 ? -1.965 0.173 14.026 1.00 84.06 78 VAL A N 1
ATOM 648 C CA . VAL A 1 78 ? -2.432 0.017 12.639 1.00 84.06 78 VAL A CA 1
ATOM 649 C C . VAL A 1 78 ? -1.946 1.182 11.775 1.00 84.06 78 VAL A C 1
ATOM 651 O O . VAL A 1 78 ? -1.456 0.957 10.675 1.00 84.06 78 VAL A O 1
ATOM 654 N N . SER A 1 79 ? -2.016 2.410 12.287 1.00 86.00 79 SER A N 1
ATOM 655 C CA . SER A 1 79 ? -1.521 3.609 11.607 1.00 86.00 79 SER A CA 1
ATOM 656 C C . SER A 1 79 ? -0.010 3.545 11.350 1.00 86.00 79 SER A C 1
ATOM 658 O O . SER A 1 79 ? 0.434 3.779 10.231 1.00 86.00 79 SER A O 1
ATOM 660 N N . GLU A 1 80 ? 0.787 3.131 12.339 1.00 88.19 80 GLU A N 1
ATOM 661 C CA . GLU A 1 80 ? 2.240 2.938 12.198 1.00 88.19 80 GLU A CA 1
ATOM 662 C C . GLU A 1 80 ? 2.592 1.880 11.140 1.00 88.19 80 GLU A C 1
ATOM 664 O O . GLU A 1 80 ? 3.494 2.086 10.323 1.00 88.19 80 GLU A O 1
ATOM 669 N N . ALA A 1 81 ? 1.856 0.765 11.107 1.00 86.44 81 ALA A N 1
ATOM 670 C CA . ALA A 1 81 ? 2.039 -0.274 10.098 1.00 86.44 81 ALA A CA 1
ATOM 671 C C . ALA A 1 81 ? 1.678 0.223 8.686 1.00 86.44 81 ALA A C 1
ATOM 673 O O . ALA A 1 81 ? 2.417 -0.034 7.734 1.00 86.44 81 ALA A O 1
ATOM 674 N N . ILE A 1 82 ? 0.581 0.976 8.543 1.00 87.94 82 ILE A N 1
ATOM 675 C CA . ILE A 1 82 ? 0.192 1.587 7.262 1.00 87.94 82 ILE A CA 1
ATOM 676 C C . ILE A 1 82 ? 1.240 2.600 6.804 1.00 87.94 82 ILE A C 1
ATOM 678 O O . ILE A 1 82 ? 1.636 2.557 5.643 1.00 87.94 82 ILE A O 1
ATOM 682 N N . ASN A 1 83 ? 1.731 3.461 7.697 1.00 89.56 83 ASN A N 1
ATOM 683 C CA . ASN A 1 83 ? 2.768 4.442 7.368 1.00 89.56 83 ASN A CA 1
ATOM 684 C C . ASN A 1 83 ? 4.070 3.765 6.926 1.00 89.56 83 ASN A C 1
ATOM 686 O O . ASN A 1 83 ? 4.741 4.233 6.005 1.00 89.56 83 ASN A O 1
ATOM 690 N N . SER A 1 84 ? 4.411 2.633 7.545 1.00 90.12 84 SER A N 1
ATOM 691 C CA . SER A 1 84 ? 5.574 1.835 7.149 1.00 90.12 84 SER A CA 1
ATOM 692 C C . SER A 1 84 ? 5.408 1.281 5.728 1.00 90.12 84 SER A C 1
ATOM 694 O O . SER A 1 84 ? 6.317 1.410 4.910 1.00 90.12 84 SER A O 1
ATOM 696 N N . LEU A 1 85 ? 4.229 0.744 5.391 1.00 89.44 85 LEU A N 1
ATOM 697 C CA . LEU A 1 85 ? 3.907 0.305 4.026 1.00 89.44 85 LEU A CA 1
ATOM 698 C C . LEU A 1 85 ? 3.923 1.467 3.025 1.00 89.44 85 LEU A C 1
ATOM 700 O O . LEU A 1 85 ? 4.465 1.325 1.934 1.00 89.44 85 LEU A O 1
ATOM 704 N N . GLU A 1 86 ? 3.381 2.628 3.392 1.00 90.31 86 GLU A N 1
ATOM 705 C CA . GLU A 1 86 ? 3.419 3.824 2.544 1.00 90.31 86 GLU A CA 1
ATOM 706 C C . GLU A 1 86 ? 4.844 4.290 2.264 1.00 90.31 86 GLU A C 1
ATOM 708 O O . GLU A 1 86 ? 5.162 4.611 1.121 1.00 90.31 86 GLU A O 1
ATOM 713 N N . THR A 1 87 ? 5.715 4.261 3.271 1.00 92.50 87 THR A N 1
ATOM 714 C CA . THR A 1 87 ? 7.136 4.584 3.100 1.00 92.50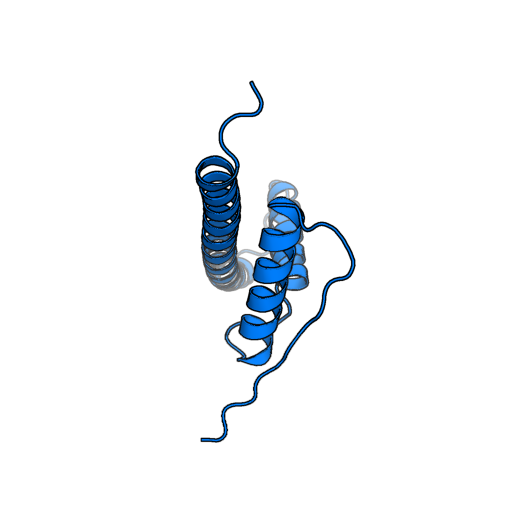 87 THR A CA 1
ATOM 715 C C . THR A 1 87 ? 7.786 3.645 2.086 1.00 92.50 87 THR A C 1
ATOM 717 O O . THR A 1 87 ? 8.474 4.101 1.176 1.00 92.50 87 THR A O 1
ATOM 720 N N . VAL A 1 88 ? 7.509 2.339 2.177 1.00 91.31 88 VAL A N 1
ATOM 721 C CA . VAL A 1 88 ? 8.000 1.350 1.205 1.00 91.31 88 VAL A CA 1
ATOM 722 C C . VAL A 1 88 ? 7.474 1.648 -0.202 1.00 91.31 88 VAL A C 1
ATOM 724 O O . VAL A 1 88 ? 8.249 1.640 -1.156 1.00 91.31 88 VAL A O 1
ATOM 727 N N . PHE A 1 89 ? 6.186 1.964 -0.351 1.00 91.06 89 PHE A N 1
ATOM 728 C CA . PHE A 1 89 ? 5.607 2.301 -1.655 1.00 91.06 89 PHE A CA 1
ATOM 729 C C . PHE A 1 89 ? 6.226 3.566 -2.259 1.00 91.06 89 PHE A C 1
ATOM 731 O O . PHE A 1 89 ? 6.512 3.587 -3.454 1.00 91.06 89 PHE A O 1
ATOM 738 N N . GLN A 1 90 ? 6.505 4.589 -1.448 1.00 90.44 90 GLN A N 1
ATOM 739 C CA . GLN A 1 90 ? 7.201 5.796 -1.906 1.00 90.44 90 GLN A CA 1
ATOM 740 C C . GLN A 1 90 ? 8.618 5.486 -2.392 1.00 90.44 90 GLN A C 1
ATOM 742 O O . GLN A 1 90 ? 9.012 5.935 -3.467 1.00 90.44 90 GLN A O 1
ATOM 747 N N . VAL A 1 91 ? 9.367 4.663 -1.653 1.00 91.38 91 VAL A N 1
ATOM 748 C CA . VAL A 1 91 ? 10.710 4.230 -2.066 1.00 91.38 91 VAL A CA 1
ATOM 749 C C . VAL A 1 91 ? 10.662 3.469 -3.391 1.00 91.38 91 VAL A C 1
ATOM 751 O O . VAL A 1 91 ? 11.484 3.729 -4.266 1.00 91.38 91 VAL A O 1
ATOM 754 N N . ILE A 1 92 ? 9.682 2.580 -3.578 1.00 88.75 92 ILE A N 1
ATOM 755 C CA . ILE A 1 92 ? 9.493 1.844 -4.836 1.00 88.75 92 ILE A CA 1
ATOM 756 C C . ILE A 1 92 ? 9.263 2.812 -6.003 1.00 88.75 92 ILE A C 1
ATOM 758 O O . ILE A 1 92 ? 9.924 2.688 -7.032 1.00 88.75 92 ILE A O 1
ATOM 762 N N . ILE A 1 93 ? 8.365 3.790 -5.845 1.00 88.69 93 ILE A N 1
ATOM 763 C CA . ILE A 1 93 ? 8.077 4.797 -6.878 1.00 88.69 93 ILE A CA 1
ATOM 764 C C . ILE A 1 93 ? 9.349 5.561 -7.250 1.00 88.69 93 ILE A C 1
ATOM 766 O O . ILE A 1 93 ? 9.701 5.635 -8.426 1.00 88.69 93 ILE A O 1
ATOM 770 N N . ILE A 1 94 ? 10.061 6.079 -6.246 1.00 88.50 94 ILE A N 1
ATOM 771 C CA . ILE A 1 94 ? 11.307 6.827 -6.433 1.00 88.50 94 ILE A CA 1
ATOM 772 C C . ILE A 1 94 ? 12.332 5.965 -7.173 1.00 88.50 94 ILE A C 1
ATOM 774 O O . ILE A 1 94 ? 12.913 6.408 -8.160 1.00 88.50 94 ILE A O 1
ATOM 778 N N . HIS A 1 95 ? 12.513 4.714 -6.753 1.00 87.50 95 HIS A N 1
ATOM 779 C CA . HIS A 1 95 ? 13.476 3.811 -7.367 1.00 87.50 95 HIS A CA 1
ATOM 780 C C . HIS A 1 95 ? 13.150 3.531 -8.839 1.00 87.50 95 HIS A C 1
ATOM 782 O O . HIS A 1 95 ? 14.047 3.576 -9.673 1.00 87.50 95 HIS A O 1
ATOM 788 N N . PHE A 1 96 ? 11.880 3.310 -9.193 1.00 86.56 96 PHE A N 1
ATOM 789 C CA . PHE A 1 96 ? 11.485 3.125 -10.594 1.00 86.56 96 PHE A CA 1
ATOM 790 C C . PHE A 1 96 ? 11.682 4.387 -11.442 1.00 86.56 96 PHE A C 1
ATOM 792 O O . PHE A 1 96 ? 12.068 4.274 -12.605 1.00 86.56 96 PHE A O 1
ATOM 799 N N . ILE A 1 97 ? 11.470 5.578 -10.873 1.00 85.31 97 ILE A N 1
ATOM 800 C CA . ILE A 1 97 ? 11.762 6.850 -11.551 1.00 85.31 97 ILE A CA 1
ATOM 801 C C . ILE A 1 97 ? 13.267 6.984 -11.808 1.00 85.31 97 ILE A C 1
ATOM 803 O O . ILE A 1 97 ? 13.661 7.233 -12.946 1.00 85.31 97 ILE A O 1
ATOM 807 N N . TYR A 1 98 ? 14.107 6.765 -10.792 1.00 85.19 98 TYR A N 1
ATOM 808 C CA . TYR A 1 98 ? 15.567 6.817 -10.933 1.00 85.19 98 TYR A CA 1
ATOM 809 C C . TYR A 1 98 ? 16.084 5.801 -11.945 1.00 85.19 98 TYR A C 1
ATOM 811 O O . TYR A 1 98 ? 16.916 6.125 -12.786 1.00 85.19 98 TYR A O 1
ATOM 819 N N . LEU A 1 99 ? 15.576 4.572 -11.888 1.00 83.31 99 LEU A N 1
ATOM 820 C CA . LEU A 1 99 ? 15.979 3.507 -12.791 1.00 83.31 99 LEU A CA 1
ATOM 821 C C . LEU A 1 99 ? 15.643 3.890 -14.237 1.00 83.31 99 LEU A C 1
ATOM 823 O O . LEU A 1 99 ? 16.500 3.819 -15.111 1.00 83.31 99 LEU A O 1
ATOM 827 N N . PHE A 1 100 ? 14.442 4.418 -14.477 1.00 80.38 100 PHE A N 1
ATOM 828 C CA . PHE A 1 100 ? 14.074 4.934 -15.7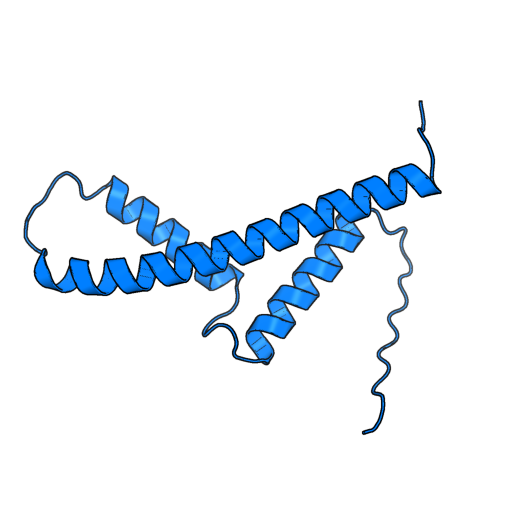91 1.00 80.38 100 PHE A CA 1
ATOM 829 C C . PHE A 1 100 ? 14.958 6.112 -16.232 1.00 80.38 100 PHE A C 1
ATOM 831 O O . PHE A 1 100 ? 15.385 6.143 -17.379 1.00 80.38 100 PHE A O 1
ATOM 838 N N . GLN A 1 101 ? 15.301 7.044 -15.337 1.00 79.50 101 GLN A N 1
ATOM 839 C CA . GLN A 1 101 ? 16.220 8.149 -15.645 1.00 79.50 101 GLN A CA 1
ATOM 840 C C . GLN A 1 101 ? 17.635 7.674 -16.001 1.00 79.50 101 GLN A C 1
ATOM 842 O O . GLN A 1 101 ? 18.262 8.265 -16.873 1.00 79.50 101 GLN A O 1
ATOM 847 N N . ILE A 1 102 ? 18.136 6.612 -15.366 1.00 80.38 102 ILE A N 1
ATOM 848 C CA . ILE A 1 102 ? 19.447 6.024 -15.679 1.00 80.38 102 ILE A CA 1
ATOM 849 C C . ILE A 1 102 ? 19.420 5.334 -17.047 1.00 80.38 102 ILE A C 1
ATOM 851 O O . ILE A 1 102 ? 20.339 5.514 -17.840 1.00 80.38 102 ILE A O 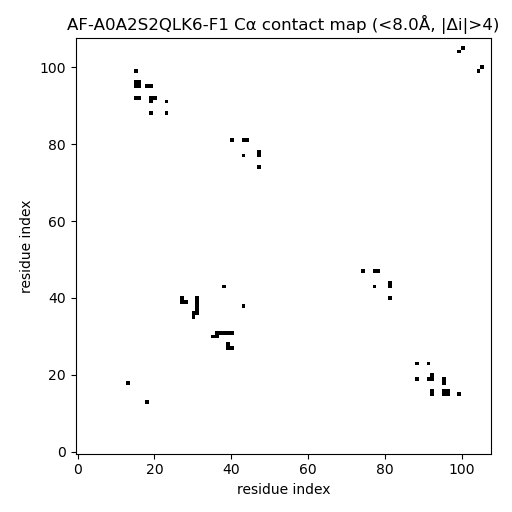1
ATOM 855 N N . PHE A 1 103 ? 18.377 4.550 -17.332 1.00 74.06 103 PHE A N 1
ATOM 856 C CA . PHE A 1 103 ? 18.293 3.769 -18.570 1.00 74.06 103 PHE A CA 1
ATOM 857 C C . PHE A 1 103 ? 17.883 4.594 -19.792 1.00 74.06 103 PHE A C 1
ATOM 859 O O . PHE A 1 103 ? 18.326 4.296 -20.897 1.00 74.06 103 PHE A O 1
ATOM 866 N N . TYR A 1 104 ? 17.053 5.620 -19.602 1.00 69.75 104 TYR A N 1
ATOM 867 C CA . TYR A 1 104 ? 16.502 6.435 -20.687 1.00 69.75 104 TYR A CA 1
ATOM 868 C C . TYR A 1 104 ? 17.009 7.877 -20.696 1.00 69.75 104 TYR A C 1
ATOM 870 O O . TYR A 1 104 ? 16.541 8.639 -21.531 1.00 69.75 104 TYR A O 1
ATOM 878 N N . GLY A 1 105 ? 17.938 8.227 -19.795 1.00 58.41 105 GLY A N 1
ATOM 879 C CA . GLY A 1 105 ? 18.786 9.423 -19.805 1.00 58.41 105 GLY A CA 1
ATOM 880 C C . GLY A 1 105 ? 18.132 10.705 -20.314 1.00 58.41 105 GLY A C 1
ATOM 881 O O . GLY A 1 105 ? 18.058 10.896 -21.519 1.00 58.41 105 GLY A O 1
ATOM 882 N N . THR A 1 106 ? 17.753 11.612 -19.402 1.00 53.03 106 THR A N 1
ATOM 883 C CA . THR A 1 106 ? 17.539 13.053 -19.679 1.00 53.03 106 THR A CA 1
ATOM 884 C C . THR A 1 106 ? 17.013 13.363 -21.087 1.00 53.03 106 THR A C 1
ATOM 886 O O . THR A 1 106 ? 17.785 13.739 -21.971 1.00 53.03 106 THR A O 1
ATOM 889 N N . ILE A 1 107 ? 15.697 13.283 -21.300 1.00 49.19 107 ILE A N 1
ATOM 890 C CA . ILE A 1 107 ? 15.095 14.095 -22.363 1.00 49.19 107 ILE A CA 1
ATOM 891 C C . ILE A 1 107 ? 15.097 15.533 -21.829 1.00 49.19 107 ILE A C 1
ATOM 893 O O . ILE A 1 107 ? 14.132 15.935 -21.190 1.00 49.19 107 ILE A O 1
ATOM 897 N N . THR A 1 108 ? 16.241 16.206 -22.028 1.00 40.69 108 THR A N 1
ATOM 898 C CA . THR A 1 108 ? 16.541 17.652 -21.891 1.00 40.69 108 THR A CA 1
ATOM 899 C C . THR A 1 108 ? 15.976 18.393 -20.686 1.00 40.69 108 THR A C 1
ATOM 901 O O . THR A 1 108 ? 14.759 18.675 -20.671 1.00 40.69 108 THR A O 1
#

Organism: NCBI:txid143950

Mean predicted aligned error: 9.94 Å

InterPro domains:
  IPR053729 MAD2L1-binding domain-containing protein [G3DSA:3.30.900.20] (2-102)

Secondary structure (DSSP, 8-state):
-----------SPPPHHHHHHHHHHHHHHHHHHTTSSSS-HHHHHHHHHHHHHHHHHTTT----HHHHHHHHHHHHHHHHHHHHHHHHHHHHHHHHHHHHHHHH----